Protein AF-A0A1H8MQ51-F1 (afdb_monomer_lite)

Sequence (128 aa):
MSEASPGRDNSEVTAAVQGQDAAKDSDAPEIKQVQTSGQSAAVPNSIEVDVRFFARQEHGAPYTATVEYEVSDGVAVLADVSSGASFADEIRAVLKATDEVYRHPAVGEVNGIEELKTTARSKIAVKA

Secondary structure (DSSP, 8-state):
-------------------------TTS-EEEEEEEEEEETTEEEEEEEEEEE--TT-SSPPEEEEEEEEEETTEEEEEEEEESS-HHHHHHHHHHHHHHHHTSTT-SEEESHHHHHHHHHHHHHTT-

Organism: NCBI:txid1367881

pLDDT: mean 70.97, std 18.4, range [36.03, 91.19]

Radius of gyration: 17.68 Å; chains: 1; bounding box: 31×28×79 Å

Structure (mmCIF, N/CA/C/O backbone):
data_AF-A0A1H8MQ51-F1
#
_entry.id   AF-A0A1H8MQ51-F1
#
loop_
_atom_site.group_PDB
_atom_site.id
_atom_site.type_symbol
_atom_site.label_atom_id
_atom_site.label_alt_id
_atom_site.label_comp_id
_atom_site.label_asym_id
_atom_site.label_entity_id
_atom_site.label_seq_id
_atom_site.pdbx_PDB_ins_code
_atom_site.Cartn_x
_atom_site.Cartn_y
_atom_site.Cartn_z
_atom_site.occupancy
_atom_site.B_iso_or_equiv
_atom_site.auth_seq_id
_atom_site.auth_comp_id
_atom_site.auth_asym_id
_atom_site.auth_atom_id
_atom_site.pdbx_PDB_model_num
ATOM 1 N N . MET A 1 1 ? 9.274 -4.460 51.211 1.00 49.22 1 MET A N 1
ATOM 2 C CA . MET A 1 1 ? 8.011 -4.277 50.469 1.00 49.22 1 MET A CA 1
ATOM 3 C C . MET A 1 1 ? 7.983 -2.849 49.964 1.00 49.22 1 MET A C 1
ATOM 5 O O . MET A 1 1 ? 8.009 -1.968 50.808 1.00 49.22 1 MET A O 1
ATOM 9 N N . SER A 1 2 ? 8.058 -2.675 48.640 1.00 46.06 2 SER A N 1
ATOM 10 C CA . SER A 1 2 ? 7.572 -1.542 47.831 1.00 46.06 2 SER A CA 1
ATOM 11 C C . SER A 1 2 ? 7.954 -1.847 46.379 1.00 46.06 2 SER A C 1
ATOM 13 O O . SER A 1 2 ? 9.072 -1.570 45.953 1.00 46.06 2 SER A O 1
ATOM 15 N N . GLU A 1 3 ? 7.049 -2.510 45.663 1.00 51.28 3 GLU A N 1
ATOM 16 C CA . GLU A 1 3 ? 7.037 -2.570 44.198 1.00 51.28 3 GLU A CA 1
ATOM 17 C C . GLU A 1 3 ? 6.460 -1.258 43.654 1.00 51.28 3 GLU A C 1
ATOM 19 O O . GLU A 1 3 ? 5.439 -0.795 44.163 1.00 51.28 3 GLU A O 1
ATOM 24 N N . ALA A 1 4 ? 7.076 -0.690 42.611 1.00 42.69 4 ALA A N 1
ATOM 25 C CA . ALA A 1 4 ? 6.396 0.179 41.650 1.00 42.69 4 ALA A CA 1
ATOM 26 C C . ALA A 1 4 ? 7.212 0.327 40.345 1.00 42.69 4 ALA A C 1
ATOM 28 O O . ALA A 1 4 ? 8.257 0.972 40.325 1.00 42.69 4 ALA A O 1
ATOM 29 N N . SER A 1 5 ? 6.636 -0.232 39.273 1.00 51.59 5 SER A N 1
ATOM 30 C CA . SER A 1 5 ? 6.715 0.178 37.857 1.00 51.59 5 SER A CA 1
ATOM 31 C C . SER A 1 5 ? 7.991 -0.085 37.033 1.00 51.59 5 SER A C 1
ATOM 33 O O . SER A 1 5 ? 8.926 0.710 37.081 1.00 51.59 5 SER A O 1
ATOM 35 N N . PRO A 1 6 ? 7.957 -1.036 36.076 1.00 48.62 6 PRO A N 1
ATOM 36 C CA . PRO A 1 6 ? 8.581 -0.845 34.774 1.00 48.62 6 PRO A CA 1
ATOM 37 C C . PRO A 1 6 ? 7.548 -0.248 33.803 1.00 48.62 6 PRO A C 1
ATOM 39 O O . PRO A 1 6 ? 6.547 -0.871 33.454 1.00 48.62 6 PRO A O 1
ATOM 42 N N . GLY A 1 7 ? 7.764 1.009 33.414 1.00 43.34 7 GLY A N 1
ATOM 43 C CA . GLY A 1 7 ? 6.946 1.714 32.433 1.00 43.34 7 GLY A CA 1
ATOM 44 C C . GLY A 1 7 ? 7.471 1.520 31.010 1.00 43.34 7 GLY A C 1
ATOM 45 O O . GLY A 1 7 ? 8.625 1.833 30.744 1.00 43.34 7 GLY A O 1
ATOM 46 N N . ARG A 1 8 ? 6.555 1.098 30.128 1.00 42.84 8 ARG A N 1
ATOM 47 C CA . ARG A 1 8 ? 6.570 1.170 28.654 1.00 42.84 8 ARG A CA 1
ATOM 48 C C . ARG A 1 8 ? 7.654 0.366 27.936 1.00 42.84 8 ARG A C 1
ATOM 50 O O . ARG A 1 8 ? 8.684 0.888 27.527 1.00 42.84 8 ARG A O 1
ATOM 57 N N . ASP A 1 9 ? 7.306 -0.893 27.687 1.00 42.38 9 ASP A N 1
ATOM 58 C CA . ASP A 1 9 ? 7.772 -1.641 26.523 1.00 42.38 9 ASP A CA 1
ATOM 59 C C . ASP A 1 9 ? 7.291 -0.894 25.268 1.00 42.38 9 ASP A C 1
ATOM 61 O O . ASP A 1 9 ? 6.097 -0.849 24.969 1.00 42.38 9 ASP A O 1
ATOM 65 N N . ASN A 1 10 ? 8.204 -0.183 24.610 1.00 44.72 10 ASN A N 1
ATOM 66 C CA . ASN A 1 10 ? 7.963 0.395 23.296 1.00 44.72 10 ASN A CA 1
ATOM 67 C C . ASN A 1 10 ? 8.205 -0.745 22.307 1.00 44.72 10 ASN A C 1
ATOM 69 O O . ASN A 1 10 ? 9.304 -0.893 21.775 1.00 44.72 10 ASN A O 1
ATOM 73 N N . SER A 1 11 ? 7.220 -1.637 22.186 1.00 41.12 11 SER A N 1
ATOM 74 C CA . SER A 1 11 ? 7.282 -2.753 21.255 1.00 41.12 11 SER A CA 1
ATOM 75 C C . SER A 1 11 ? 7.197 -2.171 19.844 1.00 41.12 11 SER A C 1
ATOM 77 O O . SER A 1 11 ? 6.111 -1.972 19.303 1.00 41.12 11 SER A O 1
ATOM 79 N N . GLU A 1 12 ? 8.346 -1.864 19.245 1.00 39.47 12 GLU A N 1
ATOM 80 C CA . GLU A 1 12 ? 8.478 -1.829 17.793 1.00 39.47 12 GLU A CA 1
ATOM 81 C C . GLU A 1 12 ? 8.121 -3.238 17.302 1.00 39.47 12 GLU A C 1
ATOM 83 O O . GLU A 1 12 ? 8.954 -4.143 17.259 1.00 39.47 12 GLU A O 1
ATOM 88 N N . VAL A 1 13 ? 6.834 -3.475 17.037 1.00 42.12 13 VAL A N 1
ATOM 89 C CA . VAL A 1 13 ? 6.365 -4.730 16.455 1.00 42.12 13 VAL A CA 1
ATOM 90 C C . VAL A 1 13 ? 6.725 -4.673 14.979 1.00 42.12 13 VAL A C 1
ATOM 92 O O . VAL A 1 13 ? 5.911 -4.330 14.126 1.00 42.12 13 VAL A O 1
ATOM 95 N N . THR A 1 14 ? 7.981 -4.988 14.668 1.00 40.84 14 THR A N 1
ATOM 96 C CA . THR A 1 14 ? 8.397 -5.290 13.302 1.00 40.84 14 THR A CA 1
ATOM 97 C C . THR A 1 14 ? 7.782 -6.642 12.951 1.00 40.84 14 THR A C 1
ATOM 99 O O . THR A 1 14 ? 8.363 -7.701 13.198 1.00 40.84 14 THR A O 1
ATOM 102 N N . ALA A 1 15 ? 6.552 -6.634 12.440 1.00 43.38 15 ALA A N 1
ATOM 103 C CA . ALA A 1 15 ? 5.962 -7.822 11.851 1.00 43.38 15 ALA A CA 1
ATOM 104 C C . ALA A 1 15 ? 6.743 -8.127 10.566 1.00 43.38 15 ALA A C 1
ATOM 106 O O . ALA A 1 15 ? 6.454 -7.602 9.495 1.00 43.38 15 ALA A O 1
ATOM 107 N N . ALA A 1 16 ? 7.775 -8.967 10.675 1.00 39.03 16 ALA A N 1
ATOM 108 C CA . ALA A 1 16 ? 8.380 -9.601 9.517 1.00 39.03 16 ALA A CA 1
ATOM 109 C C . ALA A 1 16 ? 7.314 -10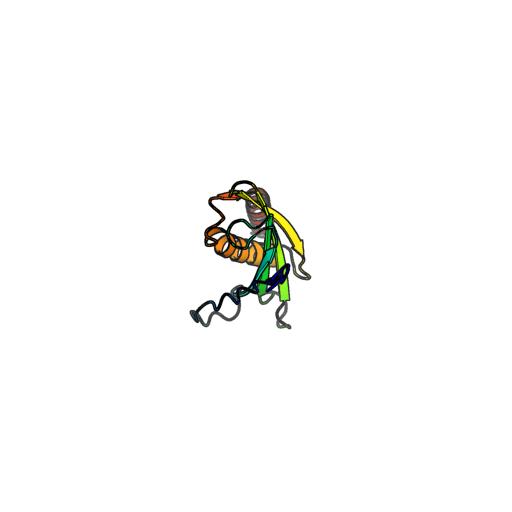.511 8.897 1.00 39.03 16 ALA A C 1
ATOM 111 O O . ALA A 1 16 ? 7.161 -11.670 9.287 1.00 39.03 16 ALA A O 1
ATOM 112 N N . VAL A 1 17 ? 6.523 -9.959 7.977 1.00 45.88 17 VAL A N 1
ATOM 113 C CA . VAL A 1 17 ? 5.584 -10.721 7.161 1.00 45.88 17 VAL A CA 1
ATOM 114 C C . VAL A 1 17 ? 6.430 -11.619 6.269 1.00 45.88 17 VAL A C 1
ATOM 116 O O . VAL A 1 17 ? 6.878 -11.234 5.191 1.00 45.88 17 VAL A O 1
ATOM 119 N N . GLN A 1 18 ? 6.722 -12.820 6.763 1.00 40.62 18 GLN A N 1
ATOM 120 C CA . GLN A 1 18 ? 7.390 -13.856 5.997 1.00 40.62 18 GLN A CA 1
ATOM 121 C C . GLN A 1 18 ? 6.376 -14.420 5.000 1.00 40.62 18 GLN A C 1
ATOM 123 O O . GLN A 1 18 ? 5.756 -15.458 5.223 1.00 40.62 18 GLN A O 1
ATOM 128 N N . GLY A 1 19 ? 6.180 -13.680 3.907 1.00 40.88 19 GLY A N 1
ATOM 129 C CA . GLY A 1 19 ? 5.435 -14.128 2.742 1.00 40.88 19 GLY A CA 1
ATOM 130 C C . GLY A 1 19 ? 6.095 -15.378 2.169 1.00 40.88 19 GLY A C 1
ATOM 131 O O . GLY A 1 19 ? 7.226 -15.334 1.686 1.00 40.88 19 GLY A O 1
ATOM 132 N N . GLN A 1 20 ? 5.396 -16.505 2.287 1.00 36.03 20 GLN A N 1
ATOM 133 C CA . GLN A 1 20 ? 5.774 -17.796 1.726 1.00 36.03 20 GLN A CA 1
ATOM 134 C C . GLN A 1 20 ? 5.981 -17.721 0.206 1.00 36.03 20 GLN A C 1
ATOM 136 O O . GLN A 1 20 ? 5.183 -17.145 -0.530 1.00 36.03 20 GLN A O 1
ATOM 141 N N . ASP A 1 21 ? 7.058 -18.377 -0.219 1.00 56.69 21 ASP A N 1
ATOM 142 C CA . ASP A 1 21 ? 7.482 -18.678 -1.585 1.00 56.69 21 ASP A CA 1
ATOM 143 C C . ASP A 1 21 ? 6.326 -19.171 -2.479 1.00 56.69 21 ASP A C 1
ATOM 145 O O . ASP A 1 21 ? 5.774 -20.248 -2.248 1.00 56.69 21 ASP A O 1
ATOM 149 N N . ALA A 1 22 ? 5.968 -18.391 -3.507 1.00 39.31 22 ALA A N 1
ATOM 150 C CA . ALA A 1 22 ? 5.241 -18.883 -4.679 1.00 39.31 22 ALA A CA 1
ATOM 151 C C . ALA A 1 22 ? 5.340 -17.906 -5.866 1.00 39.31 22 ALA A C 1
ATOM 153 O O . ALA A 1 22 ? 4.474 -17.057 -6.064 1.00 39.31 22 ALA A O 1
ATOM 154 N N . ALA A 1 23 ? 6.400 -18.082 -6.663 1.00 39.72 23 ALA A N 1
ATOM 155 C CA . ALA A 1 23 ? 6.409 -18.128 -8.134 1.00 39.72 23 ALA A CA 1
ATOM 156 C C . ALA A 1 23 ? 7.666 -17.461 -8.712 1.00 39.72 23 ALA A C 1
ATOM 158 O O . ALA A 1 23 ? 7.864 -16.252 -8.631 1.00 39.72 23 ALA A O 1
ATOM 159 N N . LYS A 1 24 ? 8.490 -18.277 -9.380 1.00 40.75 24 LYS A N 1
ATOM 160 C CA . LYS A 1 24 ? 9.473 -17.832 -10.372 1.00 40.75 24 LYS A CA 1
ATOM 161 C C . LYS A 1 24 ? 8.741 -17.169 -11.546 1.00 40.75 24 LYS A C 1
ATOM 163 O O . LYS A 1 24 ? 8.516 -17.804 -12.568 1.00 40.75 24 LYS A O 1
ATOM 168 N N . ASP A 1 25 ? 8.393 -15.904 -11.386 1.00 47.28 25 ASP A N 1
ATOM 169 C CA . ASP A 1 25 ? 8.075 -14.980 -12.469 1.00 47.28 25 ASP A CA 1
ATOM 170 C C . ASP A 1 25 ? 8.915 -13.734 -12.181 1.00 47.28 25 ASP A C 1
ATOM 172 O O . ASP A 1 25 ? 8.603 -12.942 -11.294 1.00 47.28 25 ASP A O 1
ATOM 176 N N . SER A 1 26 ? 10.092 -13.651 -12.805 1.00 52.47 26 SER A N 1
ATOM 177 C CA . SER A 1 26 ? 11.203 -12.771 -12.399 1.00 52.47 26 SER A CA 1
ATOM 178 C C . SER A 1 26 ? 10.953 -11.257 -12.567 1.00 52.47 26 SER A C 1
ATOM 180 O O . SER A 1 26 ? 11.912 -10.495 -12.607 1.00 52.47 26 SER A O 1
ATOM 182 N N . ASP A 1 27 ? 9.693 -10.813 -12.631 1.00 60.66 27 ASP A N 1
ATOM 183 C CA . ASP A 1 27 ? 9.272 -9.415 -12.808 1.00 60.66 27 ASP A CA 1
ATOM 184 C C . ASP A 1 27 ? 8.065 -9.010 -11.925 1.00 60.66 27 ASP A C 1
ATOM 186 O O . ASP A 1 27 ? 7.546 -7.898 -12.043 1.00 60.66 27 ASP A O 1
ATOM 190 N N . ALA A 1 28 ? 7.547 -9.891 -11.059 1.00 69.12 28 ALA A N 1
ATOM 191 C CA . ALA A 1 28 ? 6.403 -9.560 -10.202 1.00 69.12 28 ALA A CA 1
ATOM 192 C C . ALA A 1 28 ? 6.816 -8.731 -8.961 1.00 69.12 28 ALA A C 1
ATOM 194 O O . ALA A 1 28 ? 7.877 -8.988 -8.389 1.00 69.12 28 ALA A O 1
ATOM 195 N N . PRO A 1 29 ? 5.996 -7.752 -8.518 1.00 80.25 29 PRO A N 1
ATOM 196 C CA . PRO A 1 29 ? 6.238 -7.026 -7.272 1.00 80.25 29 PRO A CA 1
ATOM 197 C C . PRO A 1 29 ? 6.107 -7.951 -6.049 1.00 80.25 29 PRO A C 1
ATOM 199 O O . PRO A 1 29 ? 5.136 -8.701 -5.917 1.00 80.25 29 PRO A O 1
ATOM 202 N N . GLU A 1 30 ? 7.070 -7.863 -5.136 1.00 86.06 30 GLU A N 1
ATOM 203 C CA . GLU A 1 30 ? 7.199 -8.673 -3.924 1.00 86.06 30 GLU A CA 1
ATOM 204 C C . GLU A 1 30 ? 7.162 -7.786 -2.674 1.00 86.06 30 GLU A C 1
ATOM 206 O O . GLU A 1 30 ? 7.844 -6.765 -2.620 1.00 86.06 30 GLU A O 1
ATOM 211 N N . ILE A 1 31 ? 6.403 -8.188 -1.650 1.00 86.56 31 ILE A N 1
ATOM 212 C CA . ILE A 1 31 ? 6.409 -7.504 -0.351 1.00 86.56 31 ILE A CA 1
ATOM 213 C C . ILE A 1 31 ? 7.703 -7.845 0.383 1.00 86.56 31 ILE A C 1
ATOM 215 O O . ILE A 1 31 ? 8.012 -9.017 0.594 1.00 86.56 31 ILE A O 1
ATOM 219 N N . LYS A 1 32 ? 8.458 -6.823 0.780 1.00 90.38 32 LYS A N 1
ATOM 220 C CA . LYS A 1 32 ? 9.667 -6.979 1.592 1.00 90.38 32 LYS A CA 1
ATOM 221 C C . LYS A 1 32 ? 9.408 -6.772 3.062 1.00 90.38 32 LYS A C 1
ATOM 223 O O . LYS A 1 32 ? 9.946 -7.518 3.877 1.00 90.38 32 LYS A O 1
ATOM 228 N N . GLN A 1 33 ? 8.609 -5.767 3.377 1.00 87.31 33 GLN A N 1
ATOM 229 C CA . GLN A 1 33 ? 8.364 -5.371 4.744 1.00 87.31 33 GLN A CA 1
ATOM 230 C C . GLN A 1 33 ? 6.984 -4.739 4.846 1.00 87.31 33 GLN A C 1
ATOM 232 O O . GLN A 1 33 ? 6.530 -4.067 3.923 1.00 87.31 33 GLN A O 1
ATOM 237 N N . VAL A 1 34 ? 6.329 -4.981 5.976 1.00 88.19 34 VAL A N 1
ATOM 238 C CA . VAL A 1 34 ? 5.116 -4.279 6.383 1.00 88.19 34 VAL A CA 1
ATOM 239 C C . VAL A 1 34 ? 5.403 -3.711 7.763 1.00 88.19 34 VAL A C 1
ATOM 241 O O . VAL A 1 34 ? 5.768 -4.451 8.677 1.00 88.19 34 VAL A O 1
ATOM 244 N N . GLN A 1 35 ? 5.288 -2.400 7.903 1.00 87.25 35 GLN A N 1
ATOM 245 C CA . GLN A 1 35 ? 5.467 -1.692 9.160 1.00 87.25 35 GLN A CA 1
ATOM 246 C C . GLN A 1 35 ? 4.139 -1.076 9.558 1.00 87.25 35 GLN A C 1
ATOM 248 O O . GLN A 1 35 ? 3.511 -0.358 8.792 1.00 87.25 35 GLN A O 1
ATOM 253 N N . THR A 1 36 ? 3.699 -1.362 10.774 1.00 88.12 36 THR A N 1
ATOM 254 C CA . THR A 1 36 ? 2.483 -0.779 11.335 1.00 88.12 36 THR A CA 1
ATOM 255 C C . THR A 1 36 ? 2.883 0.207 12.417 1.00 88.12 36 THR A C 1
ATOM 257 O O . THR A 1 36 ? 3.527 -0.183 13.392 1.00 88.12 36 THR A O 1
ATOM 260 N N . SER A 1 37 ? 2.471 1.458 12.272 1.00 84.75 37 SER A N 1
ATOM 261 C CA . SER A 1 37 ? 2.651 2.490 13.289 1.00 84.75 37 SER A CA 1
ATOM 262 C C . SER A 1 37 ? 1.322 2.781 13.976 1.00 84.75 37 SER A C 1
ATOM 264 O O . SER A 1 37 ? 0.253 2.650 13.378 1.00 84.75 37 SER A O 1
ATOM 266 N N . GLY A 1 38 ? 1.369 3.146 15.259 1.00 77.06 38 GLY A N 1
ATOM 267 C CA . GLY A 1 38 ? 0.189 3.584 15.997 1.00 77.06 38 GLY A CA 1
ATOM 268 C C . GLY A 1 38 ? 0.195 3.220 17.472 1.00 77.06 38 GLY A C 1
ATOM 269 O O . GLY A 1 38 ? 1.215 2.868 18.057 1.00 77.06 38 GLY A O 1
ATOM 270 N N . GLN A 1 39 ? -0.983 3.333 18.083 1.00 71.06 39 GLN A N 1
ATOM 271 C CA . GLN A 1 39 ? -1.178 3.059 19.506 1.00 71.06 39 GLN A CA 1
ATOM 272 C C . GLN A 1 39 ? -1.071 1.560 19.832 1.00 71.06 39 GLN A C 1
ATOM 274 O O . GLN A 1 39 ? -0.727 1.198 20.956 1.00 71.06 39 GLN A O 1
ATOM 279 N N . SER A 1 40 ? -1.374 0.691 18.859 1.00 75.94 40 SER A N 1
ATOM 280 C CA . SER A 1 40 ? -1.209 -0.762 18.937 1.00 75.94 40 SER A CA 1
ATOM 281 C C . SER A 1 40 ? -1.194 -1.375 17.534 1.00 75.94 40 SER A C 1
ATOM 283 O O . SER A 1 40 ? -1.895 -0.890 16.653 1.00 75.94 40 SER A O 1
ATOM 285 N N . ALA A 1 41 ? -0.495 -2.496 17.341 1.00 71.88 41 ALA A N 1
ATOM 286 C CA . ALA A 1 41 ? -0.529 -3.251 16.083 1.00 71.88 41 ALA A CA 1
ATOM 287 C C . ALA A 1 41 ? -1.941 -3.764 15.716 1.00 71.88 41 ALA A C 1
ATOM 289 O O . ALA A 1 41 ? -2.230 -4.002 14.550 1.00 71.88 41 ALA A O 1
ATOM 290 N N . ALA A 1 42 ? -2.845 -3.911 16.695 1.00 76.69 42 ALA A N 1
ATOM 291 C CA . ALA A 1 42 ? -4.235 -4.310 16.449 1.00 76.69 42 ALA A CA 1
ATOM 292 C C . ALA A 1 42 ? -5.121 -3.172 15.902 1.00 76.69 42 ALA A C 1
ATOM 294 O O . ALA A 1 42 ? -6.184 -3.439 15.353 1.00 76.69 42 ALA A O 1
ATOM 295 N N . VAL A 1 43 ? -4.694 -1.919 16.070 1.00 81.06 43 VAL A N 1
ATOM 296 C CA . VAL A 1 43 ? -5.361 -0.696 15.593 1.00 81.06 43 VAL A CA 1
ATOM 297 C C . VAL A 1 43 ? -4.267 0.312 15.221 1.00 81.06 43 VAL A C 1
ATOM 299 O O . VAL A 1 43 ? -4.005 1.258 15.975 1.00 81.06 43 VAL A O 1
ATOM 302 N N . PRO A 1 44 ? -3.548 0.063 14.110 1.00 86.06 44 PRO A N 1
ATOM 303 C CA . PRO A 1 44 ? -2.540 0.988 13.629 1.00 86.06 44 PRO A CA 1
ATOM 304 C C . PRO A 1 44 ? -3.214 2.270 13.142 1.00 86.06 44 PRO A C 1
ATOM 306 O O . PRO A 1 44 ? -4.369 2.253 12.722 1.00 86.06 44 PRO A O 1
ATOM 309 N N . ASN A 1 45 ? -2.483 3.378 13.207 1.00 88.88 45 ASN A N 1
ATOM 310 C CA . ASN A 1 45 ? -2.866 4.629 12.556 1.00 88.88 45 ASN A CA 1
ATOM 311 C C . ASN A 1 45 ? -2.187 4.792 11.189 1.00 88.88 45 ASN A C 1
ATOM 313 O O . ASN A 1 45 ? -2.649 5.586 10.378 1.00 88.88 45 ASN A O 1
ATOM 317 N N . SER A 1 46 ? -1.126 4.027 10.923 1.00 90.75 46 SER A N 1
ATOM 318 C CA . SER A 1 46 ? -0.462 3.966 9.627 1.00 90.75 46 SER A CA 1
ATOM 319 C C . SER A 1 46 ? 0.057 2.553 9.355 1.00 90.75 46 SER A C 1
ATOM 321 O O . SER A 1 46 ? 0.490 1.845 10.270 1.00 90.75 46 SER A O 1
ATOM 323 N N . ILE A 1 47 ? -0.010 2.136 8.095 1.00 89.81 47 ILE A N 1
ATOM 324 C CA . ILE A 1 47 ? 0.598 0.916 7.578 1.00 89.81 47 ILE A CA 1
ATOM 325 C C . ILE A 1 47 ? 1.473 1.304 6.394 1.00 89.81 47 ILE A C 1
ATOM 327 O O . ILE A 1 47 ? 0.982 1.740 5.356 1.00 89.81 47 ILE A O 1
ATOM 331 N N . GLU A 1 48 ? 2.768 1.096 6.542 1.00 91.12 48 GLU A N 1
ATOM 332 C CA . GLU A 1 48 ? 3.759 1.272 5.497 1.00 91.12 48 GLU A CA 1
ATOM 333 C C . GLU A 1 48 ? 4.141 -0.095 4.926 1.00 91.12 48 GLU A C 1
ATOM 335 O O . GLU A 1 48 ? 4.349 -1.064 5.659 1.00 91.12 48 GLU A O 1
ATOM 340 N N . VAL A 1 49 ? 4.216 -0.192 3.604 1.00 89.62 49 VAL A N 1
ATOM 341 C CA . VAL A 1 49 ? 4.545 -1.430 2.905 1.00 89.62 49 VAL A CA 1
ATOM 342 C C . VAL A 1 49 ? 5.661 -1.182 1.906 1.00 89.62 49 VAL A C 1
ATOM 344 O O . VAL A 1 49 ? 5.484 -0.452 0.931 1.00 89.62 49 VAL A O 1
ATOM 347 N N . ASP A 1 50 ? 6.782 -1.867 2.102 1.00 89.62 50 ASP A N 1
ATOM 348 C CA . ASP A 1 50 ? 7.882 -1.880 1.149 1.00 89.62 50 ASP A CA 1
ATOM 349 C C . ASP A 1 50 ? 7.665 -2.973 0.112 1.00 89.62 50 ASP A C 1
ATOM 351 O O . ASP A 1 50 ? 7.633 -4.171 0.416 1.00 89.62 50 ASP A O 1
ATOM 355 N N . VAL A 1 51 ? 7.569 -2.560 -1.146 1.00 88.56 51 VAL A N 1
ATOM 356 C CA . VAL A 1 51 ? 7.373 -3.442 -2.289 1.00 88.56 51 VAL A CA 1
ATOM 357 C C . VAL A 1 51 ? 8.579 -3.370 -3.203 1.00 88.56 51 VAL A C 1
ATOM 359 O O . VAL A 1 51 ? 8.887 -2.331 -3.783 1.00 88.56 51 VAL A O 1
ATOM 362 N N . ARG A 1 52 ? 9.248 -4.505 -3.387 1.00 86.25 52 ARG A N 1
ATOM 363 C CA . ARG A 1 52 ? 10.352 -4.651 -4.330 1.00 86.25 52 ARG A CA 1
ATOM 364 C C . ARG A 1 52 ? 9.838 -5.107 -5.688 1.00 86.25 52 ARG A C 1
ATOM 366 O O . ARG A 1 52 ? 9.125 -6.099 -5.773 1.00 86.25 52 ARG A O 1
ATOM 373 N N . PHE A 1 53 ? 10.258 -4.455 -6.762 1.00 81.69 53 PHE A N 1
ATOM 374 C CA . PHE A 1 53 ? 9.905 -4.836 -8.131 1.00 81.69 53 PHE A CA 1
ATOM 375 C C . PHE A 1 53 ? 11.049 -4.543 -9.102 1.00 81.69 53 PHE A C 1
ATOM 377 O O . PHE A 1 53 ? 11.963 -3.773 -8.809 1.00 81.69 53 PHE A O 1
ATOM 384 N N . PHE A 1 54 ? 11.007 -5.174 -10.271 1.00 76.06 54 PHE A N 1
ATOM 385 C CA . PHE A 1 54 ? 11.912 -4.867 -11.373 1.00 76.06 54 PHE A CA 1
ATOM 386 C C . PHE A 1 54 ? 11.179 -3.960 -12.362 1.00 76.06 54 PHE A C 1
ATOM 388 O O . PHE A 1 54 ? 10.055 -4.258 -12.766 1.00 76.06 54 PHE A O 1
ATOM 395 N N . ALA A 1 55 ? 11.784 -2.823 -12.708 1.00 66.50 55 ALA A N 1
ATOM 396 C CA . ALA A 1 55 ? 11.223 -1.938 -13.718 1.00 66.50 55 ALA A CA 1
ATOM 397 C C . ALA A 1 55 ? 11.403 -2.592 -15.092 1.00 66.50 55 ALA A C 1
ATOM 399 O O . ALA A 1 55 ? 12.525 -2.874 -15.510 1.00 66.50 55 ALA A O 1
ATOM 400 N N . ARG A 1 56 ? 10.306 -2.806 -15.825 1.00 60.00 56 ARG A N 1
ATOM 401 C CA . ARG A 1 56 ? 10.329 -3.564 -17.095 1.00 60.00 56 ARG A CA 1
ATOM 402 C C . ARG A 1 56 ? 11.224 -2.972 -18.186 1.00 60.00 56 ARG A C 1
ATOM 404 O O . ARG A 1 56 ? 11.529 -3.659 -19.157 1.00 60.00 56 ARG A O 1
ATOM 411 N N . GLN A 1 57 ? 11.573 -1.691 -18.082 1.00 54.88 57 GLN A N 1
ATOM 412 C CA . GLN A 1 57 ? 12.329 -0.969 -19.109 1.00 54.88 57 GLN A CA 1
ATOM 413 C C . GLN A 1 57 ? 13.841 -0.934 -18.861 1.00 54.88 57 GLN A C 1
ATOM 415 O O . GLN A 1 57 ? 14.586 -0.619 -19.786 1.00 54.88 57 GLN A O 1
ATOM 420 N N . GLU A 1 58 ? 14.310 -1.307 -17.671 1.00 53.44 58 GLU A N 1
ATOM 421 C CA . GLU A 1 58 ? 15.734 -1.365 -17.355 1.00 53.44 58 GLU A CA 1
ATOM 422 C C . GLU A 1 58 ? 16.062 -2.754 -16.809 1.00 53.44 58 GLU A C 1
ATOM 424 O O . GLU A 1 58 ? 15.617 -3.136 -15.731 1.00 53.44 58 GLU A O 1
ATOM 429 N N . HIS A 1 59 ? 16.875 -3.523 -17.541 1.00 51.72 59 HIS A N 1
ATOM 430 C CA . HIS A 1 59 ? 17.609 -4.647 -16.955 1.00 51.72 59 HIS A CA 1
ATOM 431 C C . HIS A 1 59 ? 18.600 -4.069 -15.926 1.00 51.72 59 HIS A C 1
ATOM 433 O O . HIS A 1 59 ? 19.772 -3.849 -16.224 1.00 51.72 59 HIS A O 1
ATOM 439 N N . GLY A 1 60 ? 18.096 -3.750 -14.736 1.00 59.56 60 GLY A N 1
ATOM 440 C CA . GLY A 1 60 ? 18.786 -2.998 -13.696 1.00 59.56 60 GLY A CA 1
ATOM 441 C C . GLY A 1 60 ? 18.508 -3.544 -12.298 1.00 59.56 60 GLY A C 1
ATOM 442 O O . GLY A 1 60 ? 17.885 -4.595 -12.120 1.00 59.56 60 GLY A O 1
ATOM 443 N N . ALA A 1 61 ? 19.028 -2.840 -11.293 1.00 67.94 61 ALA A N 1
ATOM 444 C CA . ALA A 1 61 ? 18.786 -3.173 -9.897 1.00 67.94 61 ALA A CA 1
ATOM 445 C C . ALA A 1 61 ? 17.277 -3.113 -9.582 1.00 67.94 61 ALA A C 1
ATOM 447 O O . ALA A 1 61 ? 16.559 -2.296 -10.157 1.00 67.94 61 ALA A O 1
ATOM 448 N N . PRO A 1 62 ? 16.783 -3.975 -8.680 1.00 76.50 62 PRO A N 1
ATOM 449 C CA . PRO A 1 62 ? 15.400 -3.904 -8.227 1.00 76.50 62 PRO A CA 1
ATOM 450 C C . PRO A 1 62 ? 15.117 -2.541 -7.584 1.00 76.50 62 PRO A C 1
ATOM 452 O O . PRO A 1 62 ? 15.932 -2.035 -6.811 1.00 76.50 62 PRO A O 1
ATOM 455 N N . TYR A 1 63 ? 13.941 -1.994 -7.858 1.00 82.38 63 TYR A N 1
ATOM 456 C CA . TYR A 1 63 ? 13.414 -0.828 -7.165 1.00 82.38 63 TYR A CA 1
ATOM 457 C C . TYR A 1 63 ? 12.653 -1.282 -5.925 1.00 82.38 63 TYR A C 1
ATOM 459 O O . TYR A 1 63 ? 12.054 -2.361 -5.914 1.00 82.38 63 TYR A O 1
ATOM 467 N N . THR A 1 64 ? 12.657 -0.439 -4.902 1.00 86.44 64 THR A N 1
ATOM 468 C CA . THR A 1 64 ? 11.758 -0.554 -3.757 1.00 86.44 64 THR A CA 1
ATOM 469 C C . THR A 1 64 ? 10.846 0.664 -3.779 1.00 86.44 64 THR A C 1
ATOM 471 O O . THR A 1 64 ? 11.339 1.789 -3.862 1.00 86.44 64 THR A O 1
ATOM 474 N N . ALA A 1 65 ? 9.535 0.438 -3.764 1.00 87.81 65 ALA A N 1
ATOM 475 C CA . ALA A 1 65 ? 8.548 1.468 -3.476 1.00 87.81 65 ALA A CA 1
ATOM 476 C C . ALA A 1 65 ? 8.065 1.282 -2.046 1.00 87.81 65 ALA A C 1
ATOM 478 O O . ALA A 1 65 ? 7.667 0.178 -1.676 1.00 87.81 65 ALA A O 1
ATOM 479 N N . THR A 1 66 ? 8.060 2.367 -1.294 1.00 90.06 66 THR A N 1
ATOM 480 C CA . THR A 1 66 ? 7.472 2.440 0.035 1.00 90.06 66 THR A CA 1
ATOM 481 C C . THR A 1 66 ? 6.088 3.054 -0.118 1.00 90.06 66 THR A C 1
ATOM 483 O O . THR A 1 66 ? 5.940 4.148 -0.665 1.00 90.06 66 THR A O 1
ATOM 486 N N . VAL A 1 67 ? 5.061 2.305 0.269 1.00 89.94 67 VAL A N 1
ATOM 487 C CA . VAL A 1 67 ? 3.657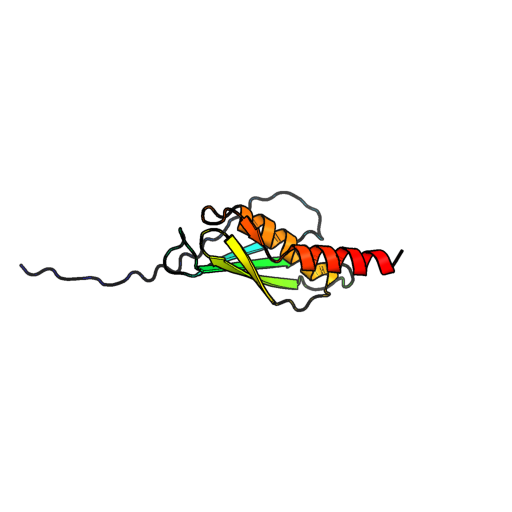 2.690 0.110 1.00 89.94 67 VAL A CA 1
ATOM 488 C C . VAL A 1 67 ? 3.053 2.878 1.491 1.00 89.94 67 VAL A C 1
ATOM 490 O O . VAL A 1 67 ? 2.944 1.911 2.241 1.00 89.94 67 VAL A O 1
ATOM 493 N N . GLU A 1 68 ? 2.649 4.099 1.814 1.00 90.44 68 GLU A N 1
ATOM 494 C CA . GLU A 1 68 ? 2.080 4.442 3.114 1.00 90.44 68 GLU A CA 1
ATOM 495 C C . GLU A 1 68 ? 0.556 4.559 3.038 1.00 90.44 68 GLU A C 1
ATOM 497 O O . GLU A 1 68 ? -0.001 5.201 2.143 1.00 90.44 68 GLU A O 1
ATOM 502 N N . TYR A 1 69 ? -0.119 3.951 4.010 1.00 90.94 69 TYR A N 1
ATOM 503 C CA . TYR A 1 69 ? -1.557 4.046 4.205 1.00 90.94 69 TYR A CA 1
ATOM 504 C C . TYR A 1 69 ? -1.859 4.579 5.596 1.00 90.94 69 TYR A C 1
ATOM 506 O O . TYR A 1 69 ? -1.436 3.991 6.585 1.00 90.94 69 TYR A O 1
ATOM 514 N N . GLU A 1 70 ? -2.676 5.618 5.688 1.00 91.19 70 GLU A N 1
ATOM 515 C CA . GLU A 1 70 ? -3.267 6.047 6.952 1.00 91.19 70 GLU A CA 1
ATOM 516 C C . GLU A 1 70 ? -4.485 5.180 7.266 1.00 91.19 70 GLU A C 1
ATOM 518 O O . GLU A 1 70 ? -5.354 4.979 6.420 1.00 91.19 70 GLU A O 1
ATOM 523 N N . VAL A 1 71 ? -4.572 4.661 8.488 1.00 89.69 71 VAL A N 1
ATOM 524 C CA . VAL A 1 71 ? -5.684 3.814 8.928 1.00 89.69 71 VAL A CA 1
ATOM 525 C C . VAL A 1 71 ? -6.516 4.563 9.957 1.00 89.69 71 VAL A C 1
ATOM 527 O O . VAL A 1 71 ? -6.013 5.017 10.982 1.00 89.69 71 VAL A O 1
ATOM 530 N N . SER A 1 72 ? -7.812 4.692 9.687 1.00 88.12 72 SER A N 1
ATOM 531 C CA . SER A 1 72 ? -8.784 5.327 10.580 1.00 88.12 72 SER A CA 1
ATOM 532 C C . SER A 1 72 ? -10.083 4.532 10.571 1.00 88.12 72 SER A C 1
ATOM 534 O O . SER A 1 72 ? -10.626 4.248 9.508 1.00 88.12 72 SER A O 1
ATOM 536 N N . ASP A 1 73 ? -10.559 4.124 11.751 1.00 86.62 73 ASP A N 1
ATOM 537 C CA . ASP A 1 73 ? -11.801 3.347 11.924 1.00 86.62 73 ASP A CA 1
ATOM 538 C C . ASP A 1 73 ? -11.890 2.088 11.030 1.00 86.62 73 ASP A C 1
ATOM 540 O O . ASP A 1 73 ? -12.954 1.704 10.549 1.00 86.62 73 ASP A O 1
ATOM 544 N N . GLY A 1 74 ? -10.749 1.431 10.801 1.00 85.31 74 GLY A N 1
ATOM 545 C CA . GLY A 1 74 ? -10.649 0.239 9.956 1.00 85.31 74 GLY A CA 1
ATOM 546 C C . GLY A 1 74 ? -10.648 0.511 8.450 1.00 85.31 74 GLY A C 1
ATOM 547 O O . GLY A 1 74 ? -10.681 -0.431 7.658 1.00 85.31 74 GLY A O 1
ATOM 548 N N . VAL A 1 75 ? -10.578 1.776 8.043 1.00 89.56 75 VAL A N 1
ATOM 549 C CA . VAL A 1 75 ? -10.415 2.200 6.653 1.00 89.56 75 VAL A CA 1
ATOM 550 C C . VAL A 1 75 ? -8.966 2.618 6.445 1.00 89.56 75 VAL A C 1
ATOM 552 O O . VAL A 1 75 ? -8.495 3.550 7.093 1.00 89.56 75 VAL A O 1
ATOM 555 N N . ALA A 1 76 ? -8.258 1.938 5.547 1.00 89.44 76 ALA A N 1
ATOM 556 C CA . ALA A 1 76 ? -6.927 2.336 5.110 1.00 89.44 76 ALA A CA 1
ATOM 557 C C . ALA A 1 76 ? -7.041 3.257 3.890 1.00 89.44 76 ALA A C 1
ATOM 559 O O . ALA A 1 76 ? -7.654 2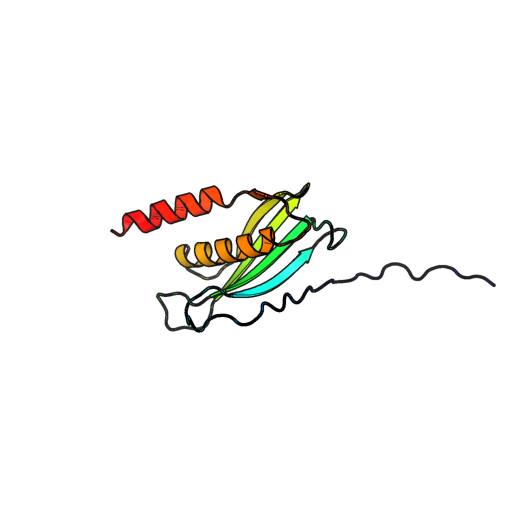.899 2.887 1.00 89.44 76 ALA A O 1
ATOM 560 N N . VAL A 1 77 ? -6.451 4.440 3.947 1.00 89.81 77 VAL A N 1
ATOM 561 C CA . VAL A 1 77 ? -6.425 5.410 2.854 1.00 89.81 77 VAL A CA 1
ATOM 562 C C . VAL A 1 77 ? -4.986 5.575 2.415 1.00 89.81 77 VAL A C 1
ATOM 564 O O . VAL A 1 77 ? -4.107 5.761 3.248 1.00 89.81 77 VAL A O 1
ATOM 567 N N . LEU A 1 78 ? -4.734 5.488 1.112 1.00 88.50 78 LEU A N 1
ATOM 568 C CA . LEU A 1 78 ? -3.393 5.727 0.595 1.00 88.50 78 LEU A CA 1
ATOM 569 C C . LEU A 1 78 ? -2.955 7.171 0.889 1.00 88.50 78 LEU A C 1
ATOM 571 O O . LEU A 1 78 ? -3.617 8.109 0.443 1.00 88.50 78 LEU A O 1
ATOM 575 N N . ALA A 1 79 ? -1.842 7.319 1.604 1.00 87.19 79 ALA A N 1
ATOM 576 C CA . ALA A 1 79 ? -1.310 8.602 2.048 1.00 87.19 79 ALA A CA 1
ATOM 577 C C . ALA A 1 79 ? -0.136 9.060 1.177 1.00 87.19 79 ALA A C 1
ATOM 579 O O . ALA A 1 79 ? -0.170 10.163 0.630 1.00 87.19 79 ALA A O 1
ATOM 580 N N . ASP A 1 80 ? 0.858 8.190 0.983 1.00 85.38 80 ASP A N 1
ATOM 581 C CA . ASP A 1 80 ? 2.035 8.482 0.165 1.00 85.38 80 ASP A CA 1
ATOM 582 C C . ASP A 1 80 ? 2.508 7.251 -0.615 1.00 85.38 80 ASP A C 1
ATOM 584 O O . ASP A 1 80 ? 2.302 6.097 -0.226 1.00 85.38 80 ASP A O 1
ATOM 588 N N . VAL A 1 81 ? 3.149 7.508 -1.752 1.00 85.12 81 VAL A N 1
ATOM 589 C CA . VAL A 1 81 ? 3.859 6.495 -2.529 1.00 85.12 81 VAL A CA 1
ATOM 590 C C . VAL A 1 81 ? 5.224 7.058 -2.855 1.00 85.12 81 VAL A C 1
ATOM 592 O O . VAL A 1 81 ? 5.379 7.877 -3.761 1.00 85.12 81 VAL A O 1
ATOM 595 N N . SER A 1 82 ? 6.225 6.574 -2.140 1.00 85.31 82 SER A N 1
ATOM 596 C CA . SER A 1 82 ? 7.606 6.955 -2.355 1.00 85.31 82 SER A CA 1
ATOM 597 C C . SER A 1 82 ? 8.295 5.879 -3.179 1.00 85.31 82 SER A C 1
ATOM 599 O O . SER A 1 82 ? 8.644 4.803 -2.690 1.00 85.31 82 SER A O 1
ATOM 601 N N . SER A 1 83 ? 8.505 6.162 -4.464 1.00 77.00 83 SER A N 1
ATOM 602 C CA . SER A 1 83 ? 9.324 5.317 -5.325 1.00 77.00 83 SER A CA 1
ATOM 603 C C . SER A 1 83 ? 10.238 6.144 -6.229 1.00 77.00 83 SER A C 1
ATOM 605 O O . SER A 1 83 ? 9.930 7.265 -6.623 1.00 77.00 83 SER A O 1
ATOM 607 N N . GLY A 1 84 ? 11.378 5.559 -6.594 1.00 73.06 84 GLY A N 1
ATOM 608 C CA . GLY A 1 84 ? 12.248 6.088 -7.646 1.00 73.06 84 GLY A CA 1
ATOM 609 C C . GLY A 1 84 ? 11.909 5.570 -9.049 1.00 73.06 84 GLY A C 1
ATOM 610 O O . GLY A 1 84 ? 12.751 5.680 -9.939 1.00 73.06 84 GLY A O 1
ATOM 611 N N . ALA A 1 85 ? 10.753 4.928 -9.242 1.00 74.31 85 ALA A N 1
ATOM 612 C CA . ALA A 1 85 ? 10.411 4.214 -10.469 1.00 74.31 85 ALA A CA 1
ATOM 613 C C . ALA A 1 85 ? 9.419 4.973 -11.361 1.00 74.31 85 ALA A C 1
ATOM 615 O O . ALA A 1 85 ? 8.899 6.032 -11.030 1.00 74.31 85 ALA A O 1
ATOM 616 N N . SER A 1 86 ? 9.152 4.412 -12.542 1.00 73.75 86 SER A N 1
ATOM 617 C CA . SER A 1 86 ? 8.118 4.934 -13.434 1.00 73.75 86 SER A CA 1
ATOM 618 C C . SER A 1 86 ? 6.721 4.726 -12.848 1.00 73.75 86 SER A C 1
ATOM 620 O O . SER A 1 86 ? 6.424 3.664 -12.307 1.00 73.75 86 SER A O 1
ATOM 622 N N . PHE A 1 87 ? 5.816 5.669 -13.112 1.00 74.62 87 PHE A N 1
ATOM 623 C CA . PHE A 1 87 ? 4.411 5.622 -12.680 1.00 74.62 87 PHE A CA 1
ATOM 624 C C . PHE A 1 87 ? 3.703 4.277 -12.940 1.00 74.62 87 PHE A C 1
ATOM 626 O O . PHE A 1 87 ? 2.912 3.809 -12.127 1.00 74.62 87 PHE A O 1
ATOM 633 N N . ALA A 1 88 ? 3.983 3.622 -14.072 1.00 74.50 88 ALA A N 1
ATOM 634 C CA . ALA A 1 88 ? 3.387 2.323 -14.391 1.00 74.50 88 ALA A CA 1
ATOM 635 C C . ALA A 1 88 ? 3.827 1.204 -13.428 1.00 74.50 88 ALA A C 1
ATOM 637 O O . ALA A 1 88 ? 3.021 0.331 -13.104 1.00 74.50 88 ALA A O 1
ATOM 638 N N . ASP A 1 89 ? 5.078 1.229 -12.969 1.00 77.44 89 ASP A N 1
ATOM 639 C CA . ASP A 1 89 ? 5.605 0.266 -12.005 1.00 77.44 89 ASP A CA 1
ATOM 640 C C . ASP A 1 89 ? 5.181 0.624 -10.571 1.00 77.44 89 ASP A C 1
ATOM 642 O O . ASP A 1 89 ? 4.834 -0.271 -9.801 1.00 77.44 89 ASP A O 1
ATOM 646 N N . GLU A 1 90 ? 5.070 1.918 -10.253 1.00 79.56 90 GLU A N 1
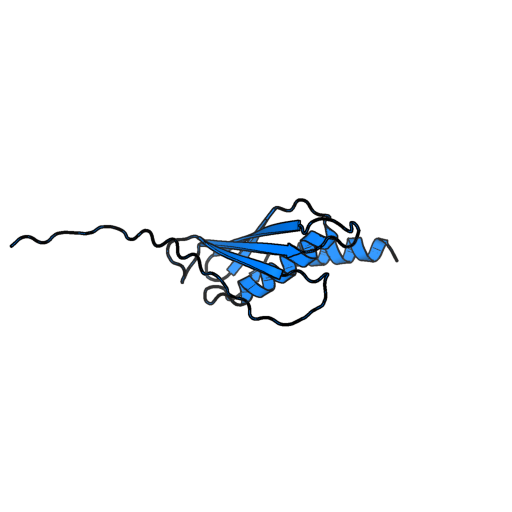ATOM 647 C CA . GLU A 1 90 ? 4.481 2.400 -8.994 1.00 79.56 90 GLU A CA 1
ATOM 648 C C . GLU A 1 90 ? 3.081 1.852 -8.774 1.00 79.56 90 GLU A C 1
ATOM 650 O O . GLU A 1 90 ? 2.780 1.316 -7.715 1.00 79.56 90 GLU A O 1
ATOM 655 N N . ILE A 1 91 ? 2.231 1.892 -9.799 1.00 82.50 91 ILE A N 1
ATOM 656 C CA . ILE A 1 91 ? 0.879 1.335 -9.706 1.00 82.50 91 ILE A CA 1
ATOM 657 C C . ILE A 1 91 ? 0.920 -0.164 -9.384 1.00 82.50 91 ILE A C 1
ATOM 659 O O . ILE A 1 91 ? 0.105 -0.643 -8.599 1.00 82.50 91 ILE A O 1
ATOM 663 N N . ARG A 1 92 ? 1.861 -0.924 -9.960 1.00 81.12 92 ARG A N 1
ATOM 664 C CA . ARG A 1 92 ? 2.010 -2.359 -9.654 1.00 81.12 92 ARG A CA 1
ATOM 665 C C . ARG A 1 92 ? 2.412 -2.565 -8.195 1.00 81.12 92 ARG A C 1
ATOM 667 O O . ARG A 1 92 ? 1.875 -3.467 -7.553 1.00 81.12 92 ARG A O 1
ATOM 674 N N . ALA A 1 93 ? 3.318 -1.733 -7.686 1.00 84.31 93 ALA A N 1
ATOM 675 C CA . ALA A 1 93 ? 3.737 -1.760 -6.293 1.00 84.31 93 ALA A CA 1
ATOM 676 C C . ALA A 1 93 ? 2.587 -1.400 -5.344 1.00 84.31 93 ALA A C 1
ATOM 678 O O . ALA A 1 93 ? 2.290 -2.170 -4.436 1.00 84.31 93 ALA A O 1
ATOM 679 N N . VAL A 1 94 ? 1.866 -0.309 -5.614 1.00 86.62 94 VAL A N 1
ATOM 680 C CA . VAL A 1 94 ? 0.701 0.122 -4.828 1.00 86.62 94 VAL A CA 1
ATOM 681 C C . VAL A 1 94 ? -0.362 -0.964 -4.795 1.00 86.62 94 VAL A C 1
ATOM 683 O O . VAL A 1 94 ? -0.827 -1.304 -3.718 1.00 86.62 94 VAL A O 1
ATOM 686 N N . LEU A 1 95 ? -0.707 -1.575 -5.933 1.00 86.38 95 LEU A N 1
ATOM 687 C CA . LEU A 1 95 ? -1.690 -2.663 -5.971 1.00 86.38 95 LEU A CA 1
ATOM 688 C C . LEU A 1 95 ? -1.268 -3.859 -5.111 1.00 86.38 95 LEU A C 1
ATOM 690 O O . LEU A 1 95 ? -2.109 -4.459 -4.445 1.00 86.38 95 LEU A O 1
ATOM 694 N N . LYS A 1 96 ? 0.025 -4.202 -5.120 1.00 87.75 96 LYS A N 1
ATOM 695 C CA . LYS A 1 96 ? 0.562 -5.287 -4.298 1.00 87.75 96 LYS A CA 1
ATOM 696 C C . LYS A 1 96 ? 0.544 -4.921 -2.810 1.00 87.75 96 LYS A C 1
ATOM 698 O O . LYS A 1 96 ? 0.146 -5.752 -2.003 1.00 87.75 96 LYS A O 1
ATOM 703 N N . ALA A 1 97 ? 0.906 -3.686 -2.467 1.00 89.19 97 ALA A N 1
ATOM 704 C CA . ALA A 1 97 ? 0.821 -3.166 -1.107 1.00 89.19 97 ALA A CA 1
ATOM 705 C C . ALA A 1 97 ? -0.626 -3.120 -0.600 1.00 89.19 97 ALA A C 1
ATOM 707 O O . ALA A 1 97 ? -0.898 -3.571 0.501 1.00 89.19 97 ALA A O 1
ATOM 708 N N . THR A 1 98 ? -1.570 -2.651 -1.418 1.00 89.19 98 THR A N 1
ATOM 709 C CA . THR A 1 98 ? -3.004 -2.617 -1.100 1.0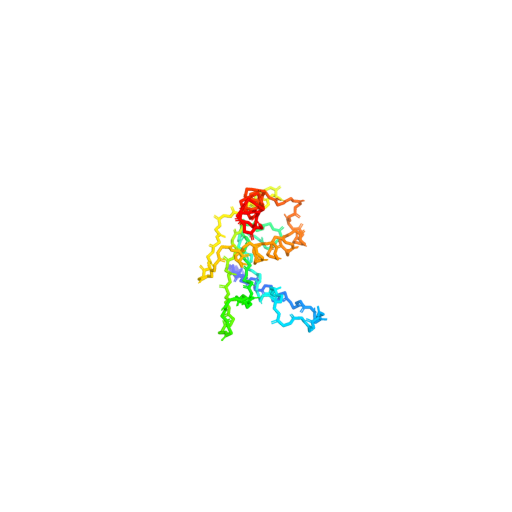0 89.19 98 THR A CA 1
ATOM 710 C C . THR A 1 98 ? -3.530 -4.004 -0.753 1.00 89.19 98 THR A C 1
ATOM 712 O O . THR A 1 98 ? -4.262 -4.164 0.216 1.00 89.19 98 THR A O 1
ATOM 715 N N . ASP A 1 99 ? -3.181 -5.005 -1.563 1.00 88.44 99 ASP A N 1
ATOM 716 C CA . ASP A 1 99 ? -3.594 -6.392 -1.350 1.00 88.44 99 ASP A CA 1
ATOM 717 C C . ASP A 1 99 ? -3.049 -6.943 -0.022 1.00 88.44 99 ASP A C 1
ATOM 719 O O . ASP A 1 99 ? -3.731 -7.712 0.649 1.00 88.44 99 ASP A O 1
ATOM 723 N N . GLU A 1 100 ? -1.860 -6.499 0.393 1.00 88.31 100 GLU A N 1
ATOM 724 C CA . GLU A 1 100 ? -1.289 -6.826 1.700 1.00 88.31 100 GLU A CA 1
ATOM 725 C C . GLU A 1 100 ? -1.979 -6.080 2.852 1.00 88.31 100 GLU A C 1
ATOM 727 O O . GLU A 1 100 ? -2.351 -6.689 3.852 1.00 88.31 100 GLU A O 1
ATOM 732 N N . VAL A 1 101 ? -2.245 -4.783 2.690 1.00 87.81 101 VAL A N 1
ATOM 733 C CA . VAL A 1 101 ? -2.969 -3.961 3.672 1.00 87.81 101 VAL A CA 1
ATOM 734 C C . VAL A 1 101 ? -4.382 -4.487 3.906 1.00 87.81 101 VAL A C 1
ATOM 736 O O . VAL A 1 101 ? -4.825 -4.558 5.046 1.00 87.81 101 VAL A O 1
ATOM 739 N N . TYR A 1 102 ? -5.073 -4.939 2.857 1.00 87.25 102 TYR A N 1
ATOM 740 C CA . TYR A 1 102 ? -6.409 -5.530 2.971 1.00 87.25 102 TYR A CA 1
ATOM 741 C C . TYR A 1 102 ? -6.420 -6.851 3.758 1.00 87.25 102 TYR A C 1
ATOM 743 O O . TYR A 1 102 ? -7.449 -7.237 4.307 1.00 87.25 102 TYR A O 1
ATOM 751 N N . ARG A 1 103 ? -5.285 -7.561 3.841 1.00 87.12 103 ARG A N 1
ATOM 752 C CA . ARG A 1 103 ? -5.148 -8.755 4.694 1.00 87.12 103 ARG A CA 1
ATOM 753 C C . ARG A 1 103 ? -4.917 -8.413 6.162 1.00 87.12 103 ARG A C 1
ATOM 755 O O . ARG A 1 103 ? -5.022 -9.308 7.004 1.00 87.12 103 ARG A O 1
ATOM 762 N N . HIS A 1 104 ? -4.580 -7.166 6.482 1.00 84.94 104 HIS A N 1
ATOM 763 C CA . HIS A 1 104 ? -4.307 -6.764 7.851 1.00 84.94 104 HIS A CA 1
ATOM 764 C C . HIS A 1 104 ? -5.604 -6.814 8.682 1.00 84.94 104 HIS A C 1
ATOM 766 O O . HIS A 1 104 ? -6.602 -6.218 8.284 1.00 84.94 104 HIS A O 1
ATOM 772 N N . PRO A 1 105 ? -5.626 -7.465 9.863 1.00 83.75 105 PRO A N 1
ATOM 773 C CA . PRO A 1 105 ? -6.859 -7.685 10.634 1.00 83.75 105 PRO A CA 1
ATOM 774 C C . PRO A 1 105 ? -7.525 -6.393 11.126 1.00 83.75 105 PRO A C 1
ATOM 776 O O . PRO A 1 105 ? -8.703 -6.397 11.471 1.00 83.75 105 PRO A O 1
ATOM 779 N N . ALA A 1 106 ? -6.768 -5.297 11.173 1.00 83.50 106 ALA A N 1
ATOM 780 C CA . ALA A 1 106 ? -7.276 -3.980 11.535 1.00 83.50 106 ALA A CA 1
ATOM 781 C C . ALA A 1 106 ? -7.933 -3.224 10.367 1.00 83.50 106 ALA A C 1
ATOM 783 O O . ALA A 1 106 ? -8.458 -2.140 10.590 1.00 83.50 106 ALA A O 1
ATOM 784 N N . VAL A 1 107 ? -7.876 -3.749 9.139 1.00 88.25 107 VAL A N 1
ATOM 785 C CA . VAL A 1 107 ? -8.368 -3.089 7.926 1.00 88.25 107 VAL A CA 1
ATOM 786 C C . VAL A 1 107 ? -9.570 -3.858 7.385 1.00 88.25 107 VAL A C 1
ATOM 788 O O . VAL A 1 107 ? -9.474 -5.032 7.043 1.00 88.25 107 VAL A O 1
ATOM 791 N N . GLY A 1 108 ? -10.718 -3.188 7.305 1.00 85.81 108 GLY A N 1
ATOM 792 C CA . GLY A 1 108 ? -11.925 -3.694 6.649 1.00 85.81 108 GLY A CA 1
ATOM 793 C C . GLY A 1 108 ? -12.094 -3.177 5.218 1.00 85.81 108 GLY A C 1
ATOM 794 O O . GLY A 1 108 ? -12.733 -3.836 4.398 1.00 85.81 108 GLY A O 1
ATOM 795 N N . GLU A 1 109 ? -11.511 -2.018 4.903 1.00 87.88 109 GLU A N 1
ATOM 796 C CA . GLU A 1 109 ? -11.642 -1.352 3.605 1.00 87.88 109 GLU A CA 1
ATOM 797 C C . GLU A 1 109 ? -10.357 -0.597 3.234 1.00 87.88 109 GLU A C 1
ATOM 799 O O . GLU A 1 109 ? -9.691 -0.049 4.111 1.00 87.88 109 GLU A O 1
ATOM 804 N N . VAL A 1 110 ? -10.016 -0.546 1.937 1.00 86.62 110 VAL A N 1
ATOM 805 C CA . VAL A 1 110 ? -8.944 0.324 1.418 1.00 86.62 110 VAL A CA 1
ATOM 806 C C . VAL A 1 110 ? -9.504 1.315 0.398 1.00 86.62 110 VAL A C 1
ATOM 808 O O . VAL A 1 110 ? -10.044 0.905 -0.630 1.00 86.62 110 VAL A O 1
ATOM 811 N N . ASN A 1 111 ? -9.301 2.609 0.649 1.00 84.31 111 ASN A N 1
ATOM 812 C CA . ASN A 1 111 ? -9.728 3.733 -0.184 1.00 84.31 111 ASN A CA 1
ATOM 813 C C . ASN A 1 111 ? -8.528 4.515 -0.757 1.00 84.31 111 ASN A C 1
ATOM 815 O O . ASN A 1 111 ? -7.377 4.321 -0.371 1.00 84.31 111 ASN A O 1
ATOM 819 N N . GLY A 1 112 ? -8.785 5.386 -1.740 1.00 71.19 112 GLY A N 1
ATOM 820 C CA . GLY A 1 112 ? -7.752 6.224 -2.383 1.00 71.19 112 GLY A CA 1
ATOM 821 C C . GLY A 1 112 ? -6.988 5.553 -3.535 1.00 71.19 112 GLY A C 1
ATOM 822 O O . GLY A 1 112 ? -6.249 6.200 -4.269 1.00 71.19 112 GLY A O 1
ATOM 823 N N . ILE A 1 113 ? -7.222 4.261 -3.777 1.00 73.88 113 ILE A N 1
ATOM 824 C CA . ILE A 1 113 ? -6.591 3.504 -4.872 1.00 73.88 113 ILE A CA 1
ATOM 825 C C . ILE A 1 113 ? -7.349 3.601 -6.205 1.00 73.88 113 ILE A C 1
ATOM 827 O O . ILE A 1 113 ? -6.818 3.224 -7.252 1.00 73.88 113 ILE A O 1
ATOM 831 N N . GLU A 1 114 ? -8.601 4.065 -6.196 1.00 71.06 114 GLU A N 1
ATOM 832 C CA . GLU A 1 114 ? -9.447 4.124 -7.397 1.00 71.06 114 GLU A CA 1
ATOM 833 C C . GLU A 1 114 ? -8.974 5.183 -8.397 1.00 71.06 114 GLU A C 1
ATOM 835 O O . GLU A 1 114 ? -8.939 4.919 -9.603 1.00 71.06 114 GLU A O 1
ATOM 840 N N . GLU A 1 115 ? 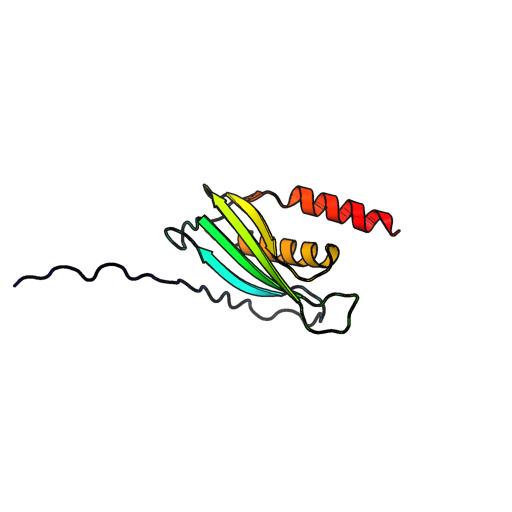-8.531 6.345 -7.915 1.00 63.62 115 GLU A N 1
ATOM 841 C CA . GLU A 1 115 ? -7.954 7.393 -8.765 1.00 63.62 115 GLU A CA 1
ATOM 842 C C . GLU A 1 115 ? -6.640 6.937 -9.405 1.00 63.62 115 GLU A C 1
ATOM 844 O O . GLU A 1 115 ? -6.411 7.172 -10.595 1.00 63.62 115 GLU A O 1
ATOM 849 N N . LEU A 1 116 ? -5.814 6.189 -8.669 1.00 67.06 116 LEU A N 1
ATOM 850 C CA . LEU A 1 116 ? -4.591 5.591 -9.202 1.00 67.06 116 LEU A CA 1
ATOM 851 C C . LEU A 1 116 ? -4.888 4.516 -10.244 1.00 67.06 116 LEU A C 1
ATOM 853 O O . LEU A 1 116 ? -4.296 4.536 -11.321 1.00 67.06 116 LEU A O 1
ATOM 857 N N . LYS A 1 117 ? -5.853 3.624 -9.987 1.00 63.25 117 LYS A N 1
ATOM 858 C CA . LYS A 1 117 ? -6.316 2.620 -10.964 1.00 63.25 117 LYS A CA 1
ATOM 859 C C . LYS A 1 117 ? -6.886 3.273 -12.225 1.00 63.25 117 LYS A C 1
ATOM 861 O O . LYS A 1 117 ? -6.642 2.790 -13.334 1.00 63.25 117 LYS A O 1
ATOM 866 N N . THR A 1 118 ? -7.619 4.372 -12.075 1.00 60.09 118 THR A N 1
ATOM 867 C CA . THR A 1 118 ? -8.203 5.125 -13.193 1.00 60.09 118 THR A CA 1
ATOM 868 C C . THR A 1 118 ? -7.118 5.823 -14.009 1.00 60.09 118 THR A C 1
ATOM 870 O O . THR A 1 118 ? -7.079 5.694 -15.233 1.00 60.09 118 THR A O 1
ATOM 873 N N . THR A 1 119 ? -6.168 6.482 -13.345 1.00 55.66 119 THR A N 1
ATOM 874 C CA . THR A 1 119 ? -5.024 7.146 -13.987 1.00 55.66 119 THR A CA 1
ATOM 875 C C . THR A 1 119 ? -4.100 6.138 -14.679 1.00 55.66 119 THR A C 1
ATOM 877 O O . THR A 1 119 ? -3.630 6.390 -15.791 1.00 55.66 119 THR A O 1
ATOM 880 N N . ALA A 1 120 ? -3.899 4.962 -14.076 1.00 57.38 120 ALA A N 1
ATOM 881 C CA . ALA A 1 120 ? -3.190 3.832 -14.667 1.00 57.38 120 ALA A CA 1
ATOM 882 C C . ALA A 1 120 ? -3.831 3.388 -15.981 1.00 57.38 120 ALA A C 1
ATOM 884 O O . ALA A 1 120 ? -3.169 3.343 -17.017 1.00 57.38 120 ALA A O 1
ATOM 885 N N . ARG A 1 121 ? -5.137 3.094 -15.949 1.00 55.75 121 ARG A N 1
ATOM 886 C CA . ARG A 1 121 ? -5.892 2.649 -17.127 1.00 55.75 121 ARG A CA 1
ATOM 887 C C . ARG A 1 121 ? -5.857 3.690 -18.240 1.00 55.75 121 ARG A C 1
ATOM 889 O O . ARG A 1 121 ? -5.613 3.324 -19.385 1.00 55.75 121 ARG A O 1
ATOM 896 N N . SER A 1 122 ? -6.012 4.968 -17.904 1.00 54.97 122 SER A N 1
ATOM 897 C CA . SER A 1 122 ? -5.968 6.061 -18.878 1.00 54.97 122 SER A CA 1
ATOM 898 C C . SER A 1 122 ? -4.589 6.232 -19.520 1.00 54.97 122 SER A C 1
ATOM 900 O O . SER A 1 122 ? -4.510 6.429 -20.727 1.00 54.97 122 SER A O 1
ATOM 902 N N . LYS A 1 123 ? -3.484 6.106 -18.770 1.00 47.34 123 LYS A N 1
ATOM 903 C CA . LYS A 1 123 ? -2.129 6.213 -19.348 1.00 47.34 123 LYS A CA 1
ATOM 904 C C . LYS A 1 123 ? -1.703 4.971 -20.136 1.00 47.34 123 LYS A C 1
ATOM 906 O O . LYS A 1 123 ? -0.985 5.110 -21.122 1.00 47.34 123 LYS A O 1
ATOM 911 N N . ILE A 1 124 ? -2.150 3.777 -19.741 1.00 46.44 124 ILE A N 1
ATOM 912 C CA . ILE A 1 124 ? -1.885 2.532 -20.484 1.00 46.44 124 ILE A CA 1
ATOM 913 C C . ILE A 1 124 ? -2.678 2.515 -21.803 1.00 46.44 124 ILE A C 1
ATOM 915 O O . ILE A 1 124 ? -2.152 2.080 -22.825 1.00 46.44 124 ILE A O 1
ATOM 919 N N . ALA A 1 125 ? -3.905 3.048 -21.814 1.00 45.12 125 ALA A N 1
ATOM 920 C CA . ALA A 1 125 ? -4.753 3.105 -23.007 1.00 45.12 125 ALA A CA 1
ATOM 921 C C . ALA A 1 125 ? -4.265 4.083 -24.094 1.00 45.12 125 ALA A C 1
ATOM 923 O O . ALA A 1 125 ? -4.678 3.961 -25.241 1.00 45.12 125 ALA A O 1
ATOM 924 N N . VAL A 1 126 ? -3.374 5.029 -23.775 1.00 38.78 126 VAL A N 1
ATOM 925 C CA . VAL A 1 126 ? -2.850 6.017 -24.745 1.00 38.78 126 VAL A CA 1
ATOM 926 C C . VAL A 1 126 ? -1.680 5.464 -25.580 1.00 38.78 126 VAL A C 1
ATOM 928 O O . VAL A 1 126 ? -1.179 6.142 -26.473 1.00 38.78 126 VAL A O 1
ATOM 931 N N . LYS A 1 127 ? -1.246 4.219 -25.337 1.00 37.47 127 LYS A N 1
ATOM 932 C CA . LYS A 1 127 ? -0.146 3.581 -26.081 1.00 37.47 127 LYS A CA 1
ATOM 933 C C . LYS A 1 127 ? -0.568 2.352 -26.904 1.00 37.47 127 LYS A C 1
ATOM 935 O O . LYS A 1 127 ? 0.293 1.527 -27.207 1.00 37.47 127 LYS A O 1
ATOM 940 N N . ALA A 1 128 ? -1.859 2.227 -27.227 1.00 40.44 128 ALA A N 1
ATOM 941 C CA . ALA A 1 128 ? -2.396 1.213 -28.142 1.00 40.44 128 ALA A CA 1
ATOM 942 C C . ALA A 1 128 ? -2.623 1.790 -29.546 1.00 40.44 128 ALA A C 1
ATOM 944 O O . ALA A 1 128 ? -3.117 2.936 -29.632 1.00 40.44 128 ALA A O 1
#

Foldseek 3Di:
DDDDDDDDPPPQPFPQPPPDDDDPPQFAKDWGGWGFDDPDLLAGQKIKTWIWGDAPVDPDDIWIKIWMWGADQQETETDDIDTPYDLLVSLSRNVVVVVVSCPRNSHVYYDHNVVSVVVNVVVVVVVD